Protein AF-A0AB39QW77-F1 (afdb_monomer_lite)

Secondary structure (DSSP, 8-state):
-EEEEEEEETTTEEEEEEEETTEEEEEEGGGSPPPSSPPTTTHHHHHHHHH--

Sequence (53 aa):
MTVTAVQFRSGSGIVALCGRGRHRQATGLLDLPVPEPAPDGWAWVEAYRHWAS

pLDDT: mean 92.32, std 2.89, range [82.88, 96.38]

Structure (mmCIF, N/CA/C/O backbone):
data_AF-A0AB39QW77-F1
#
_entry.id   AF-A0AB39QW77-F1
#
loop_
_atom_site.group_PDB
_atom_site.id
_atom_site.type_symbol
_atom_site.label_atom_id
_atom_site.label_alt_id
_atom_site.label_comp_id
_atom_site.label_asym_id
_atom_site.label_entity_id
_atom_site.label_seq_id
_atom_site.pdbx_PDB_ins_code
_atom_site.Cartn_x
_atom_site.Cartn_y
_atom_site.Cartn_z
_atom_site.occupancy
_atom_site.B_iso_or_equiv
_atom_site.auth_seq_id
_atom_site.auth_comp_id
_atom_site.auth_asym_id
_atom_site.auth_atom_id
_atom_site.pdbx_PDB_model_num
ATOM 1 N N . MET A 1 1 ? -10.254 7.110 1.104 1.00 82.88 1 MET A N 1
ATOM 2 C CA . MET A 1 1 ? -9.755 6.068 2.027 1.00 82.88 1 MET A CA 1
ATOM 3 C C . MET A 1 1 ? -8.247 6.152 1.943 1.00 82.88 1 MET A C 1
ATOM 5 O O . MET A 1 1 ? -7.760 6.295 0.833 1.00 82.88 1 MET A O 1
ATOM 9 N N . THR A 1 2 ? -7.539 6.179 3.066 1.00 90.69 2 THR A N 1
ATOM 10 C CA . THR A 1 2 ? 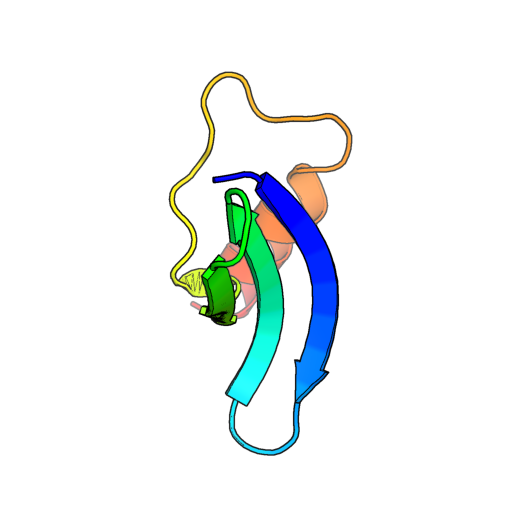-6.106 6.519 3.098 1.00 90.69 2 THR A CA 1
ATOM 11 C C . THR A 1 2 ? -5.327 5.373 3.710 1.00 90.69 2 THR A C 1
ATOM 13 O O . THR A 1 2 ? -5.755 4.838 4.731 1.00 90.69 2 THR A O 1
ATOM 16 N N . VAL A 1 3 ? -4.204 4.990 3.107 1.00 92.06 3 VAL A N 1
ATOM 17 C CA . VAL A 1 3 ? -3.283 4.023 3.715 1.00 92.06 3 VAL A CA 1
ATOM 18 C C . VAL A 1 3 ? -2.603 4.690 4.909 1.00 92.06 3 VAL A C 1
ATOM 20 O O . VAL A 1 3 ? -2.030 5.765 4.775 1.00 92.06 3 VAL A O 1
ATOM 23 N N . THR A 1 4 ? -2.698 4.077 6.084 1.00 93.50 4 THR A N 1
ATOM 24 C CA . THR A 1 4 ? -2.111 4.592 7.331 1.00 93.50 4 THR A CA 1
ATOM 25 C C . THR A 1 4 ? -0.920 3.771 7.804 1.00 93.50 4 THR A C 1
ATOM 27 O O . THR A 1 4 ? -0.125 4.267 8.592 1.00 93.50 4 THR A O 1
ATOM 30 N N . ALA A 1 5 ? -0.811 2.512 7.372 1.00 93.12 5 ALA A N 1
ATOM 31 C CA . ALA A 1 5 ? 0.329 1.652 7.666 1.00 93.12 5 ALA A CA 1
ATOM 32 C C . ALA A 1 5 ? 0.416 0.495 6.666 1.00 93.12 5 ALA A C 1
ATOM 34 O O . ALA A 1 5 ? -0.590 0.092 6.079 1.00 93.12 5 ALA A O 1
ATOM 35 N N . VAL A 1 6 ? 1.610 -0.078 6.548 1.00 94.12 6 VAL A N 1
ATOM 36 C CA . VAL A 1 6 ? 1.877 -1.345 5.862 1.00 94.12 6 VAL A CA 1
ATOM 37 C C . VAL A 1 6 ? 2.434 -2.313 6.900 1.00 94.12 6 VAL A C 1
ATOM 39 O O . VAL A 1 6 ? 3.284 -1.930 7.701 1.00 94.12 6 VAL A O 1
ATOM 42 N N . GLN A 1 7 ? 1.939 -3.548 6.925 1.00 95.50 7 GLN A N 1
ATOM 43 C CA . GLN A 1 7 ? 2.385 -4.561 7.884 1.00 95.50 7 GLN A CA 1
ATOM 44 C C . GLN A 1 7 ? 2.325 -5.963 7.286 1.00 95.50 7 GLN A C 1
ATOM 46 O O . GLN A 1 7 ? 1.564 -6.220 6.354 1.00 95.50 7 GLN A O 1
ATOM 51 N N . PHE A 1 8 ? 3.071 -6.887 7.882 1.00 95.38 8 PHE A N 1
ATOM 52 C CA . PHE A 1 8 ? 2.919 -8.311 7.618 1.00 95.38 8 PHE A CA 1
ATOM 53 C C . PHE A 1 8 ? 1.867 -8.918 8.555 1.00 95.38 8 PHE A C 1
ATOM 55 O O . PHE A 1 8 ? 1.849 -8.627 9.752 1.00 95.38 8 PHE A O 1
ATOM 62 N N . ARG A 1 9 ? 0.993 -9.775 8.024 1.00 94.00 9 ARG A N 1
ATOM 63 C CA . ARG A 1 9 ? 0.048 -10.588 8.796 1.00 94.00 9 ARG A CA 1
ATOM 64 C C . ARG A 1 9 ? 0.196 -12.056 8.432 1.00 94.00 9 ARG A C 1
ATOM 66 O O . ARG A 1 9 ? 0.098 -12.425 7.261 1.00 94.00 9 ARG A O 1
ATOM 73 N N . SER A 1 10 ? 0.353 -12.898 9.449 1.00 92.62 10 SER A N 1
ATOM 74 C CA . SER A 1 10 ? 0.356 -14.352 9.290 1.00 92.62 10 SER A CA 1
ATOM 75 C C . SER A 1 10 ? -0.895 -14.812 8.532 1.00 92.62 10 SER A C 1
ATOM 77 O O . SER A 1 10 ? -2.009 -14.458 8.908 1.00 92.62 10 SER A O 1
ATOM 79 N N . GLY A 1 11 ? -0.703 -15.563 7.446 1.00 88.75 11 GLY A N 1
ATOM 80 C CA . GLY A 1 11 ? -1.780 -16.073 6.586 1.00 88.75 11 GLY A CA 1
ATOM 81 C C . GLY A 1 11 ? -2.278 -15.120 5.491 1.00 88.75 11 GLY A C 1
ATOM 82 O O . GLY A 1 11 ? -2.869 -15.593 4.529 1.00 88.75 11 GLY A O 1
ATOM 83 N N . SER A 1 12 ? -2.018 -13.810 5.582 1.00 87.31 12 SER A N 1
ATOM 84 C CA . SER A 1 12 ? -2.438 -12.820 4.565 1.00 87.31 12 SER A CA 1
ATOM 85 C C . SER A 1 12 ? -1.273 -12.107 3.871 1.00 87.31 12 SER A C 1
ATOM 87 O O . SER A 1 12 ? -1.497 -11.353 2.929 1.00 87.31 12 SER A O 1
ATOM 89 N N . GLY A 1 13 ? -0.036 -12.318 4.327 1.00 92.81 13 GLY A N 1
ATOM 90 C CA . GLY A 1 13 ? 1.143 -11.674 3.755 1.00 92.81 13 GLY A CA 1
ATOM 91 C C . GLY A 1 13 ? 1.213 -10.182 4.088 1.00 92.81 13 GLY A C 1
ATOM 92 O O . GLY A 1 13 ? 0.859 -9.762 5.194 1.00 92.81 13 GLY A O 1
ATOM 93 N N . ILE A 1 14 ? 1.707 -9.378 3.144 1.00 95.31 14 ILE A N 1
ATOM 94 C CA . ILE A 1 14 ? 1.803 -7.924 3.306 1.00 95.31 14 ILE A CA 1
ATOM 95 C C . ILE A 1 14 ? 0.429 -7.293 3.059 1.00 95.31 14 ILE A C 1
ATOM 97 O O . ILE A 1 14 ? -0.172 -7.469 1.998 1.00 95.31 14 ILE A O 1
ATOM 101 N N . VAL A 1 15 ? -0.052 -6.516 4.028 1.00 96.38 15 VAL A N 1
ATOM 102 C CA . VAL A 1 15 ? -1.339 -5.816 3.965 1.00 96.38 15 VAL A CA 1
ATOM 103 C C . VAL A 1 15 ? -1.164 -4.315 4.185 1.00 96.38 15 VAL A C 1
ATOM 105 O O . VAL A 1 15 ? -0.356 -3.878 5.009 1.00 96.38 15 VAL A O 1
ATOM 108 N N . ALA A 1 16 ? -1.982 -3.522 3.499 1.00 95.25 16 ALA A N 1
ATOM 109 C CA . ALA A 1 16 ? -2.178 -2.113 3.796 1.00 95.25 16 ALA A CA 1
ATOM 110 C C . ALA A 1 16 ? -3.337 -1.942 4.781 1.00 95.25 16 ALA A C 1
ATOM 112 O O . ALA A 1 16 ? -4.442 -2.452 4.579 1.00 95.25 16 ALA A O 1
ATOM 113 N N . LEU A 1 17 ? -3.088 -1.198 5.854 1.00 95.44 17 LEU A N 1
ATOM 114 C CA . LEU A 1 17 ? -4.136 -0.694 6.725 1.00 95.44 17 LEU A CA 1
ATOM 115 C C . LEU A 1 17 ? -4.675 0.600 6.143 1.00 95.44 17 LEU A C 1
ATOM 117 O O . LEU A 1 17 ? -3.946 1.579 5.996 1.00 95.44 17 LEU A O 1
ATOM 121 N N . CYS A 1 18 ? -5.964 0.608 5.849 1.00 93.81 18 CYS A N 1
ATOM 122 C CA . CYS A 1 18 ? -6.645 1.728 5.240 1.00 93.81 18 CYS A CA 1
ATOM 123 C C . CYS A 1 18 ? -7.695 2.306 6.196 1.00 93.81 18 CYS A C 1
ATOM 125 O O . CYS A 1 18 ? -8.487 1.576 6.797 1.00 93.81 18 CYS A O 1
ATOM 127 N N . GLY A 1 19 ? -7.726 3.631 6.319 1.00 94.62 19 GLY A N 1
ATOM 128 C CA . GLY A 1 19 ? -8.647 4.366 7.180 1.00 94.62 19 GLY A CA 1
ATOM 129 C C . GLY A 1 19 ? -9.554 5.330 6.413 1.00 94.62 19 GLY A C 1
ATOM 130 O O . GLY A 1 19 ? -9.142 5.976 5.447 1.00 94.62 19 GLY A O 1
ATOM 131 N N . ARG A 1 20 ? -10.806 5.464 6.866 1.00 92.94 20 ARG A N 1
ATOM 132 C CA . ARG A 1 20 ? -11.711 6.570 6.502 1.00 92.94 20 ARG A CA 1
ATOM 133 C C . ARG A 1 20 ? -12.646 6.875 7.675 1.00 92.94 20 ARG A C 1
ATOM 135 O O . ARG A 1 20 ? -13.594 6.133 7.929 1.00 92.94 20 ARG A O 1
ATOM 142 N N . GLY A 1 21 ? -12.388 7.962 8.403 1.00 91.69 21 GLY A N 1
ATOM 143 C CA . GLY A 1 21 ? -13.126 8.274 9.633 1.00 91.69 21 GLY A CA 1
ATOM 144 C C . GLY A 1 21 ? -13.001 7.135 10.651 1.00 91.69 21 GLY A C 1
ATOM 145 O O . GLY A 1 21 ? -11.886 6.748 11.005 1.00 91.69 21 GLY A O 1
ATOM 146 N N . ARG A 1 22 ? -14.134 6.561 11.078 1.00 92.00 22 ARG A N 1
ATOM 147 C CA . ARG A 1 22 ? -14.188 5.399 11.989 1.00 92.00 22 ARG A CA 1
ATOM 148 C C . ARG A 1 22 ? -13.929 4.053 11.301 1.00 92.00 22 ARG A C 1
ATOM 150 O O . ARG A 1 22 ? -13.665 3.073 11.985 1.00 92.00 22 ARG A O 1
ATOM 157 N N . HIS A 1 23 ? -13.964 3.999 9.970 1.00 93.50 23 HIS A N 1
ATOM 158 C CA . HIS A 1 23 ? -13.743 2.759 9.231 1.00 93.50 23 HIS A CA 1
ATOM 159 C C . HIS A 1 23 ? -12.249 2.431 9.149 1.00 93.50 23 HIS A C 1
ATOM 161 O O . HIS A 1 23 ? -11.411 3.313 8.905 1.00 93.50 23 HIS A O 1
ATOM 167 N N . ARG A 1 24 ? -11.930 1.152 9.359 1.00 93.44 24 ARG A N 1
ATOM 168 C CA . ARG A 1 24 ? -10.597 0.558 9.236 1.00 93.44 24 ARG A CA 1
ATOM 169 C C . ARG A 1 24 ? -10.722 -0.742 8.451 1.00 93.44 24 ARG A C 1
ATOM 171 O O . ARG A 1 24 ? -11.594 -1.548 8.752 1.00 93.44 24 ARG A O 1
ATOM 178 N N . GLN A 1 25 ? -9.851 -0.934 7.471 1.00 94.12 25 GLN A N 1
ATOM 179 C CA . GLN A 1 25 ? -9.798 -2.140 6.651 1.00 94.12 25 GLN A CA 1
ATOM 180 C C . GLN A 1 25 ? -8.345 -2.576 6.495 1.00 94.12 25 GLN A C 1
ATOM 182 O O . GLN A 1 25 ? -7.455 -1.733 6.392 1.00 94.12 25 GLN A O 1
ATOM 187 N N . ALA A 1 26 ? -8.118 -3.885 6.486 1.00 95.00 26 ALA A N 1
ATOM 188 C CA . ALA A 1 26 ? -6.866 -4.461 6.025 1.00 95.00 26 ALA A CA 1
ATOM 189 C C . ALA A 1 26 ? -7.094 -5.017 4.620 1.00 95.00 26 ALA A C 1
ATOM 191 O O . ALA A 1 26 ? -7.976 -5.853 4.436 1.00 95.00 26 ALA A O 1
ATOM 192 N N . THR A 1 27 ? -6.320 -4.535 3.658 1.00 94.00 27 THR A N 1
ATOM 193 C CA . THR A 1 27 ? -6.386 -4.954 2.254 1.00 94.00 27 THR A CA 1
ATOM 194 C C . THR A 1 27 ? -5.050 -5.581 1.883 1.00 94.00 27 THR A C 1
ATOM 196 O O . THR A 1 27 ? -4.009 -5.046 2.273 1.00 94.00 27 THR A O 1
ATOM 199 N N . GLY A 1 28 ? -5.057 -6.702 1.159 1.00 94.62 28 GLY A N 1
ATOM 200 C CA . GLY A 1 28 ? -3.828 -7.278 0.619 1.00 94.62 28 GLY A CA 1
ATOM 201 C C . GLY A 1 28 ? -3.102 -6.250 -0.246 1.00 94.62 28 GLY A C 1
ATOM 202 O O . GLY A 1 28 ? -3.730 -5.493 -0.984 1.00 94.62 28 GLY A O 1
ATOM 203 N N . LEU A 1 29 ? -1.777 -6.173 -0.138 1.00 93.81 29 LEU A N 1
ATOM 204 C CA . LEU A 1 29 ? -1.003 -5.176 -0.884 1.00 93.81 29 LEU A CA 1
ATOM 205 C C . LEU A 1 29 ? -1.171 -5.328 -2.410 1.00 93.81 29 LEU A C 1
ATOM 207 O O . LEU A 1 29 ? -1.202 -4.338 -3.145 1.00 93.81 29 LEU A O 1
ATOM 211 N N . LEU A 1 30 ? -1.322 -6.570 -2.877 1.00 92.31 30 LEU A N 1
ATOM 212 C CA . LEU A 1 30 ? -1.557 -6.892 -4.286 1.00 92.31 30 LEU A CA 1
ATOM 213 C C . LEU A 1 30 ? -2.964 -6.488 -4.754 1.00 92.31 30 LEU A C 1
ATOM 215 O O . LEU A 1 30 ? -3.127 -6.142 -5.917 1.00 92.31 30 LEU A O 1
ATOM 219 N N . ASP A 1 31 ? -3.933 -6.425 -3.837 1.00 92.50 31 ASP A N 1
ATOM 220 C CA . ASP A 1 31 ? -5.328 -6.059 -4.123 1.00 92.50 31 ASP A CA 1
ATOM 221 C C . ASP A 1 31 ? -5.571 -4.541 -4.093 1.00 92.50 31 ASP A C 1
ATOM 223 O O . ASP A 1 31 ? -6.675 -4.072 -4.383 1.00 92.50 31 ASP A O 1
ATOM 227 N N . LEU A 1 32 ? -4.574 -3.743 -3.694 1.00 90.56 32 LEU A N 1
ATOM 228 C CA . LEU A 1 32 ? -4.714 -2.290 -3.706 1.00 90.56 32 LEU A CA 1
ATOM 229 C C . LEU A 1 32 ? -4.868 -1.779 -5.148 1.00 90.56 32 LEU A C 1
ATOM 231 O O . LEU A 1 32 ? -4.113 -2.187 -6.030 1.00 90.56 32 LEU A O 1
ATOM 235 N N . PRO A 1 33 ? -5.763 -0.820 -5.417 1.00 90.06 33 PRO A N 1
ATOM 236 C CA . PRO A 1 33 ? -5.738 -0.129 -6.700 1.00 90.06 33 PRO A CA 1
ATOM 237 C C . PRO A 1 33 ? -4.408 0.623 -6.861 1.00 90.06 33 PRO A C 1
ATOM 239 O O . PRO A 1 33 ? -3.823 1.067 -5.871 1.00 90.06 33 PRO A O 1
ATOM 242 N N . VAL A 1 34 ? -3.926 0.767 -8.098 1.00 86.94 34 VAL A N 1
ATOM 243 C CA . VAL A 1 34 ? -2.818 1.687 -8.401 1.00 86.94 34 VAL A CA 1
ATOM 244 C C . VAL A 1 34 ? -3.349 3.119 -8.237 1.00 86.94 34 VAL A C 1
ATOM 246 O O . VAL A 1 34 ? -4.323 3.467 -8.904 1.00 86.94 34 VAL A O 1
ATOM 249 N N . PRO A 1 35 ? -2.797 3.934 -7.324 1.00 87.00 35 PRO A N 1
ATOM 250 C CA . PRO A 1 35 ? -3.178 5.332 -7.190 1.00 87.00 35 PRO A CA 1
ATOM 251 C C . PRO A 1 35 ? -2.579 6.165 -8.329 1.00 87.00 35 PRO A C 1
ATOM 253 O O . PRO A 1 35 ? -1.434 5.954 -8.722 1.00 87.00 35 PRO A O 1
ATOM 256 N N . GLU A 1 36 ? -3.339 7.150 -8.806 1.00 88.25 36 GLU A N 1
ATOM 257 C CA . GLU A 1 36 ? -2.903 8.097 -9.834 1.00 88.25 36 GLU A CA 1
ATOM 258 C C . GLU A 1 36 ? -3.141 9.544 -9.352 1.00 88.25 36 GLU A C 1
ATOM 260 O O . GLU A 1 36 ? -4.289 9.911 -9.077 1.00 88.25 36 GLU A O 1
ATOM 265 N N . PRO A 1 37 ? -2.082 10.368 -9.206 1.00 90.38 37 PRO A N 1
ATOM 266 C CA . PRO A 1 37 ? -0.669 10.017 -9.391 1.00 90.38 37 PRO A CA 1
ATOM 267 C C . PRO A 1 37 ? -0.151 9.068 -8.296 1.00 90.38 37 PRO A C 1
ATOM 269 O O . PRO A 1 37 ? -0.637 9.077 -7.161 1.00 90.38 37 PRO A O 1
ATOM 272 N N . ALA A 1 38 ? 0.857 8.263 -8.637 1.00 90.00 38 ALA A N 1
ATOM 273 C CA . ALA A 1 38 ? 1.516 7.394 -7.672 1.00 90.00 38 ALA A CA 1
ATOM 274 C C . ALA A 1 38 ? 2.232 8.234 -6.594 1.00 90.00 38 ALA A C 1
ATOM 276 O O . ALA A 1 38 ? 2.895 9.218 -6.934 1.00 90.00 38 ALA A O 1
ATOM 277 N N . PRO A 1 39 ? 2.108 7.884 -5.300 1.00 89.88 39 PRO A N 1
ATOM 278 C CA . PRO A 1 39 ? 2.801 8.593 -4.235 1.00 89.88 39 PRO A CA 1
ATOM 279 C C . PRO A 1 39 ? 4.300 8.281 -4.241 1.00 89.88 39 PRO A C 1
ATOM 281 O O . PRO A 1 39 ? 4.741 7.239 -4.738 1.00 89.88 39 PRO A O 1
ATOM 284 N N . ASP A 1 40 ? 5.076 9.147 -3.595 1.00 91.81 40 ASP A N 1
ATOM 285 C CA . ASP A 1 40 ? 6.493 8.895 -3.354 1.00 91.81 40 ASP A CA 1
ATOM 286 C C . ASP A 1 40 ? 6.699 7.543 -2.661 1.00 91.81 40 ASP A C 1
ATOM 288 O O . ASP A 1 40 ? 6.021 7.187 -1.693 1.00 91.81 40 ASP 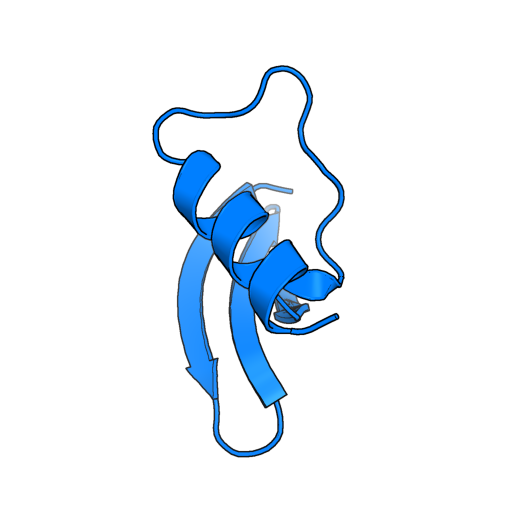A O 1
ATOM 292 N N . GLY A 1 41 ? 7.648 6.768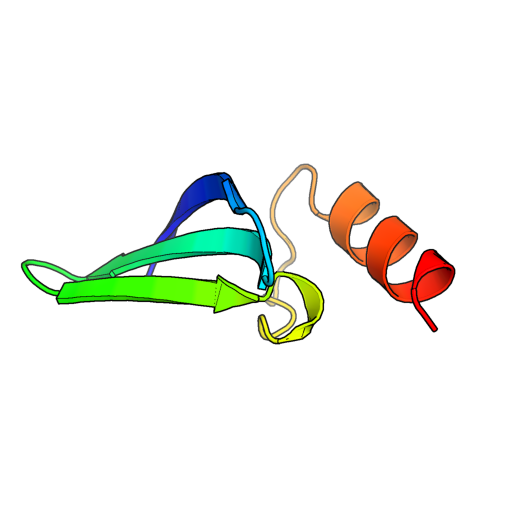 -3.186 1.00 90.25 41 GLY A N 1
ATOM 293 C CA . GLY A 1 41 ? 7.939 5.427 -2.694 1.00 90.25 41 GLY A CA 1
ATOM 294 C C . GLY A 1 41 ? 6.996 4.335 -3.206 1.00 90.25 41 GLY A C 1
ATOM 295 O O . GLY A 1 41 ? 7.126 3.206 -2.756 1.00 90.25 41 GLY A O 1
ATOM 296 N N . TRP A 1 42 ? 6.092 4.588 -4.158 1.00 93.88 42 TRP A N 1
ATOM 297 C CA . TRP A 1 42 ? 5.236 3.533 -4.732 1.00 93.88 42 TRP A CA 1
ATOM 298 C C . TRP A 1 42 ? 6.011 2.422 -5.472 1.00 93.88 42 TRP A C 1
ATOM 300 O O . TRP A 1 42 ? 5.541 1.289 -5.559 1.00 93.88 42 TRP A O 1
ATOM 310 N N . ALA A 1 43 ? 7.235 2.703 -5.931 1.00 93.62 43 ALA A N 1
ATOM 311 C CA . ALA A 1 43 ? 8.043 1.785 -6.739 1.00 93.62 43 ALA A CA 1
ATOM 312 C C . ALA A 1 43 ? 8.274 0.396 -6.107 1.00 93.62 43 ALA A C 1
ATOM 314 O O . ALA A 1 43 ? 8.333 -0.603 -6.822 1.00 93.62 43 ALA A O 1
ATOM 315 N N . TRP A 1 44 ? 8.374 0.285 -4.775 1.00 94.25 44 TRP A N 1
ATOM 316 C CA . TRP A 1 44 ? 8.543 -1.030 -4.138 1.00 94.25 44 TRP A CA 1
ATOM 317 C C . TRP A 1 44 ? 7.264 -1.877 -4.206 1.00 94.25 44 TRP A C 1
ATOM 319 O O . TRP A 1 44 ? 7.353 -3.102 -4.245 1.00 94.25 44 TRP A O 1
ATOM 329 N N . VAL A 1 45 ? 6.084 -1.244 -4.249 1.00 94.12 45 VAL A N 1
ATOM 330 C CA . VAL A 1 45 ? 4.794 -1.935 -4.403 1.00 94.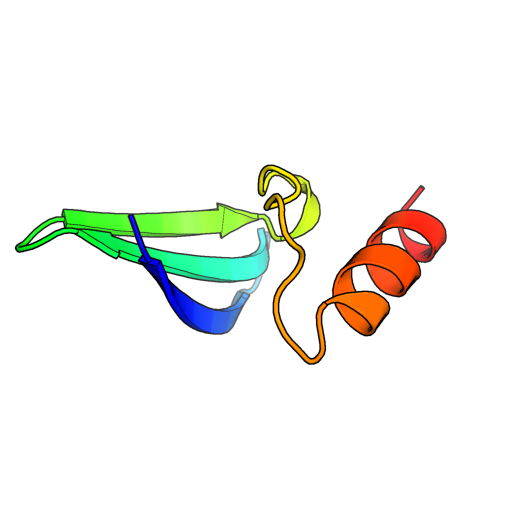12 45 VAL A CA 1
ATOM 331 C C . VAL A 1 45 ? 4.699 -2.536 -5.800 1.00 94.12 45 VAL A C 1
ATOM 333 O O . VAL A 1 45 ? 4.293 -3.686 -5.945 1.00 94.12 45 VAL A O 1
ATOM 336 N N . GLU A 1 46 ? 5.118 -1.790 -6.823 1.00 93.50 46 GLU 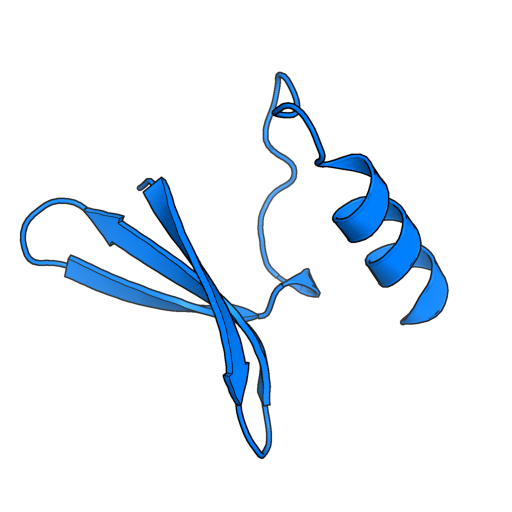A N 1
A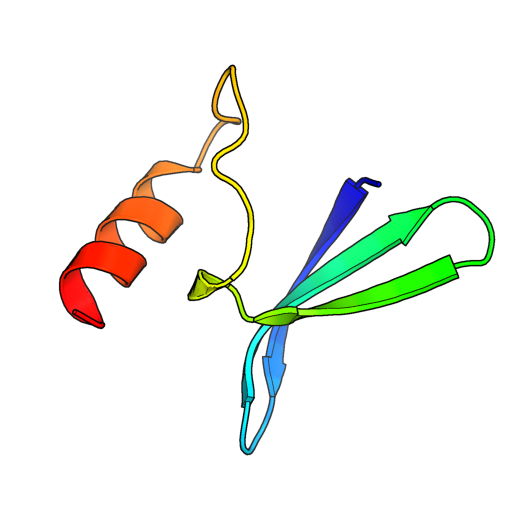TOM 337 C CA . GLU A 1 46 ? 5.203 -2.288 -8.200 1.00 93.50 46 GLU A CA 1
ATOM 338 C C . GLU A 1 46 ? 6.207 -3.434 -8.321 1.00 93.50 46 GLU A C 1
ATOM 340 O O . GLU A 1 46 ? 5.857 -4.502 -8.821 1.00 93.50 46 GLU A O 1
ATOM 345 N N . ALA A 1 47 ? 7.420 -3.269 -7.786 1.00 95.12 47 ALA A N 1
ATOM 346 C CA . ALA A 1 47 ? 8.426 -4.331 -7.774 1.00 95.12 47 ALA A CA 1
ATOM 347 C C . ALA A 1 47 ? 7.915 -5.597 -7.066 1.00 95.12 47 ALA A C 1
ATOM 349 O O . ALA A 1 47 ? 8.123 -6.709 -7.547 1.00 95.12 47 ALA A O 1
ATOM 350 N N . TYR A 1 48 ? 7.196 -5.438 -5.952 1.00 94.19 48 TYR A N 1
ATOM 351 C CA . TYR A 1 48 ? 6.604 -6.558 -5.229 1.00 94.19 48 TYR A CA 1
ATOM 352 C C . TYR A 1 48 ? 5.494 -7.257 -6.024 1.00 94.19 48 TYR A C 1
ATOM 354 O O . TYR A 1 48 ? 5.424 -8.484 -6.015 1.00 94.19 48 TYR A O 1
ATOM 362 N N . ARG A 1 49 ? 4.658 -6.506 -6.754 1.00 92.88 49 ARG A N 1
ATOM 363 C CA . ARG A 1 49 ? 3.648 -7.079 -7.662 1.00 92.88 49 ARG A CA 1
ATOM 364 C C . ARG A 1 49 ? 4.274 -7.908 -8.771 1.00 92.88 49 ARG A C 1
ATOM 366 O O . ARG A 1 49 ? 3.773 -8.987 -9.050 1.00 92.88 49 ARG A O 1
ATOM 373 N N . HIS A 1 50 ? 5.367 -7.422 -9.355 1.00 93.88 50 HIS A N 1
ATOM 374 C CA . HIS A 1 50 ? 6.124 -8.160 -10.366 1.00 93.88 50 HIS A CA 1
ATOM 375 C C . HIS A 1 50 ? 6.834 -9.397 -9.807 1.00 93.88 50 HIS A C 1
ATOM 377 O O . HIS A 1 50 ? 7.034 -10.364 -10.527 1.00 93.88 50 HIS A O 1
ATOM 383 N N . TRP A 1 51 ? 7.245 -9.378 -8.540 1.00 94.38 51 TRP A N 1
ATOM 384 C CA . TRP A 1 51 ? 7.848 -10.547 -7.900 1.00 94.38 51 TRP A CA 1
ATOM 385 C C . TRP A 1 51 ? 6.815 -11.627 -7.545 1.00 94.38 51 TRP A C 1
ATOM 387 O O . TRP A 1 51 ? 7.121 -12.812 -7.622 1.00 94.38 51 TRP A O 1
ATOM 397 N N . ALA A 1 52 ? 5.611 -11.224 -7.131 1.00 91.06 52 ALA A N 1
ATOM 398 C CA . ALA A 1 52 ? 4.555 -12.138 -6.698 1.00 91.06 52 ALA A CA 1
ATOM 399 C C . ALA A 1 52 ? 3.727 -12.743 -7.852 1.00 91.06 52 ALA A C 1
ATOM 401 O O . ALA A 1 52 ? 2.842 -13.557 -7.578 1.00 91.06 52 ALA A O 1
ATOM 402 N N . SER A 1 53 ? 3.968 -12.313 -9.097 1.00 83.62 53 SER A N 1
ATOM 403 C CA . SER A 1 53 ? 3.273 -12.774 -10.310 1.00 83.62 53 SER A CA 1
ATOM 404 C C . SER A 1 53 ? 3.823 -14.072 -10.883 1.00 83.62 53 SER A C 1
ATOM 406 O O . SER A 1 53 ? 5.059 -14.248 -10.824 1.00 83.62 53 SER A O 1
#

Radius of gyration: 11.34 Å; chains: 1; bounding box: 23×26×22 Å

Foldseek 3Di:
DAFPDWDQDVPQGIWTWDDDPPDTDTHRLLRDDQDVVHDPPCVVSVVVNVVVD

Organism: NCBI:txid3238631